Protein AF-A0A3B0RAH2-F1 (afdb_monomer)

Organism: NCBI:txid652676

Structure (mmCIF, N/CA/C/O backbone):
data_AF-A0A3B0RAH2-F1
#
_entry.id   AF-A0A3B0RAH2-F1
#
loop_
_atom_site.group_PDB
_atom_site.id
_atom_site.type_symbol
_atom_site.label_atom_id
_atom_site.label_alt_id
_atom_site.label_comp_id
_atom_site.label_asym_id
_atom_site.label_entity_id
_atom_site.label_seq_id
_atom_site.pdbx_PDB_ins_code
_atom_site.Cartn_x
_atom_site.Cartn_y
_atom_site.Cartn_z
_atom_site.occupancy
_atom_site.B_iso_or_equiv
_atom_site.auth_seq_id
_atom_site.auth_comp_id
_atom_site.auth_asym_id
_atom_site.auth_atom_id
_atom_site.pdbx_PDB_model_num
ATOM 1 N N . MET A 1 1 ? -44.305 19.235 18.908 1.00 44.16 1 MET A N 1
ATOM 2 C CA . MET A 1 1 ? -44.005 18.315 17.787 1.00 44.16 1 MET A CA 1
ATOM 3 C C . MET A 1 1 ? -42.728 18.785 17.097 1.00 44.16 1 MET A C 1
ATOM 5 O O . MET A 1 1 ? -42.760 19.827 16.461 1.00 44.16 1 MET A O 1
ATOM 9 N N . ARG A 1 2 ? -41.596 18.090 17.274 1.00 39.59 2 ARG A N 1
ATOM 10 C CA . ARG A 1 2 ? -40.348 18.333 16.522 1.00 39.59 2 ARG A CA 1
ATOM 11 C C . ARG A 1 2 ? -40.246 17.253 15.442 1.00 39.59 2 ARG A C 1
ATOM 13 O O . ARG A 1 2 ? -40.385 16.080 15.777 1.00 39.59 2 ARG A O 1
ATOM 20 N N . ARG A 1 3 ? -40.082 17.639 14.171 1.00 44.16 3 ARG A N 1
ATOM 21 C CA . ARG A 1 3 ? -39.850 16.689 13.071 1.00 44.16 3 ARG A CA 1
ATOM 22 C C . ARG A 1 3 ? -38.440 16.116 13.192 1.00 44.16 3 ARG A C 1
ATOM 24 O O . ARG A 1 3 ? -37.497 16.856 13.462 1.00 44.16 3 ARG A O 1
ATOM 31 N N . ALA A 1 4 ? -38.360 14.798 13.041 1.00 50.28 4 ALA A N 1
ATOM 32 C CA . ALA A 1 4 ? -37.131 14.027 12.993 1.00 50.28 4 ALA A CA 1
ATOM 33 C C . ALA A 1 4 ? -36.263 14.478 11.812 1.00 50.28 4 ALA A C 1
ATOM 35 O O . ALA A 1 4 ? -36.787 14.858 10.765 1.00 50.28 4 ALA A O 1
ATOM 36 N N . GLY A 1 5 ? -34.952 14.482 12.051 1.00 47.41 5 GLY A N 1
ATOM 37 C CA . GLY A 1 5 ? -33.935 14.994 11.148 1.00 47.41 5 GLY A CA 1
ATOM 38 C C . GLY A 1 5 ? -33.864 14.237 9.830 1.00 47.41 5 GLY A C 1
ATOM 39 O O . GLY A 1 5 ? -34.026 13.019 9.775 1.00 47.41 5 GLY A O 1
ATOM 40 N N . ASP A 1 6 ? -33.593 15.012 8.791 1.00 49.03 6 ASP A N 1
ATOM 41 C CA . ASP A 1 6 ? -33.174 14.549 7.482 1.00 49.03 6 ASP A CA 1
ATOM 42 C C . ASP A 1 6 ? -31.774 13.938 7.640 1.00 49.03 6 ASP A C 1
ATOM 44 O O . ASP A 1 6 ? -30.773 14.645 7.787 1.00 49.03 6 ASP A O 1
ATOM 48 N N . ALA A 1 7 ? -31.712 12.611 7.756 1.00 57.28 7 ALA A N 1
ATOM 49 C CA . ALA A 1 7 ? -30.454 11.889 7.695 1.00 57.28 7 ALA A CA 1
ATOM 50 C C . ALA A 1 7 ? -29.986 11.969 6.241 1.00 57.28 7 ALA A C 1
ATOM 52 O O . ALA A 1 7 ? -30.477 11.229 5.390 1.00 57.28 7 ALA A O 1
ATOM 53 N N . GLY A 1 8 ? -29.091 12.925 5.972 1.00 47.59 8 GLY A N 1
ATOM 54 C CA . GLY A 1 8 ? -28.485 13.133 4.664 1.00 47.59 8 GLY A CA 1
ATOM 55 C C . GLY A 1 8 ? -28.070 11.797 4.061 1.00 47.59 8 GLY A C 1
ATOM 56 O O . GLY A 1 8 ? -27.363 11.009 4.690 1.00 47.59 8 GLY A O 1
ATOM 57 N N . THR A 1 9 ? -28.578 11.528 2.860 1.00 49.91 9 THR A N 1
ATOM 58 C CA . THR A 1 9 ? -28.175 10.360 2.078 1.00 49.91 9 THR A CA 1
ATOM 59 C C . THR A 1 9 ? -26.655 10.427 1.924 1.00 49.91 9 THR A C 1
ATOM 61 O O . THR A 1 9 ? -26.164 11.483 1.520 1.00 49.91 9 THR A O 1
ATOM 64 N N . PRO A 1 10 ? -25.893 9.381 2.293 1.00 49.38 10 PRO A N 1
ATOM 65 C CA . PRO A 1 10 ? -24.452 9.401 2.096 1.00 49.38 10 PRO A CA 1
ATOM 66 C C . PRO A 1 10 ? -24.169 9.617 0.610 1.00 49.38 10 PRO A C 1
ATOM 68 O O . PRO A 1 10 ? -24.844 9.020 -0.234 1.00 49.38 10 PRO A O 1
ATOM 71 N N . ASP A 1 11 ? -23.204 10.487 0.306 1.00 42.16 11 ASP A N 1
ATOM 72 C CA . ASP A 1 11 ? -22.779 10.720 -1.069 1.00 42.16 11 ASP A CA 1
ATOM 73 C C . ASP A 1 11 ? -22.500 9.372 -1.749 1.00 42.16 11 ASP A C 1
ATOM 75 O O . ASP A 1 11 ? -21.881 8.488 -1.136 1.00 42.16 11 ASP A O 1
ATOM 79 N N . PRO A 1 12 ? -22.968 9.171 -2.994 1.00 49.25 12 PRO A N 1
ATOM 80 C CA . PRO A 1 12 ? -22.617 7.974 -3.732 1.00 49.25 12 PRO A CA 1
ATOM 81 C C . PRO A 1 12 ? -21.087 7.885 -3.798 1.00 49.25 12 PRO A C 1
ATOM 83 O O . PRO A 1 12 ? -20.430 8.912 -4.000 1.00 49.25 12 PRO A O 1
ATOM 86 N N . PRO A 1 13 ? -20.500 6.686 -3.622 1.00 57.22 13 PRO A N 1
ATOM 87 C CA . PRO A 1 13 ? -19.059 6.532 -3.739 1.00 57.22 13 PRO A CA 1
ATOM 88 C C . PRO A 1 13 ? -18.618 7.107 -5.085 1.00 57.22 13 PRO A C 1
ATOM 90 O O . PRO A 1 13 ? -19.301 6.910 -6.097 1.00 57.22 13 PRO A O 1
ATOM 93 N N . ALA A 1 14 ? -17.506 7.848 -5.082 1.00 59.03 14 ALA A N 1
ATOM 94 C CA . ALA A 1 14 ? -16.928 8.396 -6.300 1.00 59.03 14 ALA A CA 1
ATOM 95 C C . ALA A 1 14 ? -16.888 7.301 -7.378 1.00 59.03 14 ALA A C 1
ATOM 97 O O . ALA A 1 14 ? -16.576 6.146 -7.082 1.00 59.03 14 ALA A O 1
ATOM 98 N N . ALA A 1 15 ? -17.267 7.644 -8.611 1.00 63.66 15 ALA A N 1
ATOM 99 C CA . ALA A 1 15 ? -17.340 6.669 -9.692 1.00 63.66 15 ALA A CA 1
ATOM 100 C C . ALA A 1 15 ? -15.997 5.926 -9.812 1.00 63.66 15 ALA A C 1
ATOM 102 O O . ALA A 1 15 ? -14.962 6.557 -10.042 1.00 63.66 15 ALA A O 1
ATOM 103 N N . ARG A 1 16 ? -16.031 4.599 -9.615 1.00 70.62 16 ARG A N 1
ATOM 104 C CA . ARG A 1 16 ? -14.850 3.725 -9.662 1.00 70.62 16 ARG A CA 1
ATOM 105 C C . ARG A 1 16 ? -14.128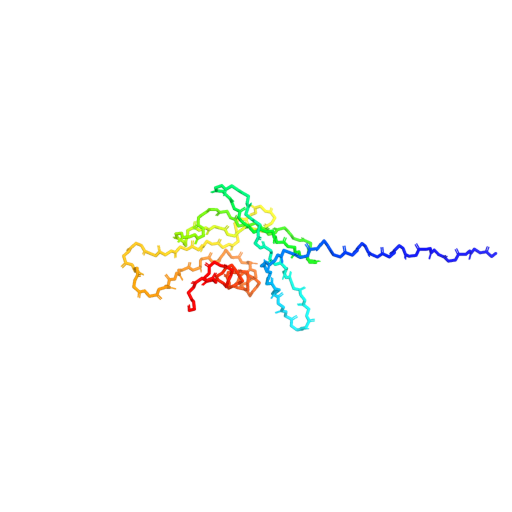 3.893 -10.997 1.00 70.62 16 ARG A C 1
ATOM 107 O O . ARG A 1 16 ? -14.764 4.067 -12.042 1.00 70.62 16 ARG A O 1
ATOM 114 N N . GLY A 1 17 ? -12.802 3.823 -10.964 1.00 66.44 17 GLY A N 1
ATOM 115 C CA . GLY A 1 17 ? -11.987 3.833 -12.172 1.00 66.44 17 GLY A CA 1
ATOM 116 C C . GLY A 1 17 ? -12.282 2.622 -13.073 1.00 66.44 17 GLY A C 1
ATOM 117 O O . GLY A 1 17 ? -12.808 1.609 -12.611 1.00 66.44 17 GLY A O 1
ATOM 118 N N . PRO A 1 18 ? -11.919 2.675 -14.368 1.00 72.75 18 PRO A N 1
ATOM 119 C CA . PRO A 1 18 ? -12.116 1.552 -15.293 1.00 72.75 18 PRO A CA 1
ATOM 120 C C . PRO A 1 18 ? -11.317 0.298 -14.897 1.00 72.75 18 PRO A C 1
ATOM 122 O O . PRO A 1 18 ? -11.646 -0.807 -15.324 1.00 72.75 18 PRO A O 1
ATOM 125 N N . LEU A 1 19 ? -10.267 0.467 -14.088 1.00 84.81 19 LEU A N 1
ATOM 126 C CA . LEU A 1 19 ? -9.479 -0.603 -13.493 1.00 84.81 19 LEU A CA 1
ATOM 127 C C . LEU A 1 19 ? -9.519 -0.428 -11.977 1.00 84.81 19 LEU A C 1
ATOM 129 O O . LEU A 1 19 ? -8.946 0.520 -11.442 1.00 84.81 19 LEU A O 1
ATOM 133 N N . HIS A 1 20 ? -10.233 -1.341 -11.327 1.00 91.25 20 HIS A N 1
ATOM 134 C CA . HIS A 1 20 ? -10.560 -1.278 -9.912 1.00 91.25 20 HIS A CA 1
ATOM 135 C C . HIS A 1 20 ? -10.420 -2.659 -9.264 1.00 91.25 20 HIS A C 1
ATOM 137 O O . HIS A 1 20 ? -10.782 -3.673 -9.872 1.00 91.25 20 HIS A O 1
ATOM 143 N N . VAL A 1 21 ? -9.922 -2.694 -8.030 1.00 94.75 21 VAL A N 1
ATOM 144 C CA . VAL A 1 21 ? -9.875 -3.889 -7.180 1.00 94.75 21 VAL A CA 1
ATOM 145 C C . VAL A 1 21 ? -10.339 -3.524 -5.773 1.00 94.75 21 VAL A C 1
ATOM 147 O O . VAL A 1 21 ? -9.799 -2.604 -5.165 1.00 94.75 21 VAL A O 1
ATOM 150 N N . ASP A 1 22 ? -11.295 -4.286 -5.244 1.00 96.56 22 ASP A N 1
ATOM 151 C CA . ASP A 1 22 ? -11.686 -4.239 -3.835 1.00 96.56 22 ASP A CA 1
ATOM 152 C C . ASP A 1 22 ? -10.884 -5.285 -3.038 1.00 96.56 22 ASP A C 1
ATOM 154 O O . ASP A 1 22 ? -10.759 -6.443 -3.446 1.00 96.56 22 ASP A O 1
ATOM 158 N N . VAL A 1 23 ? -10.360 -4.891 -1.877 1.00 96.69 23 VAL A N 1
ATOM 159 C CA . VAL A 1 23 ? -9.796 -5.800 -0.869 1.00 96.69 23 VAL A CA 1
ATOM 160 C C . VAL A 1 23 ? -10.840 -5.994 0.215 1.00 96.69 23 VAL A C 1
ATOM 162 O O . VAL A 1 23 ? -11.162 -5.062 0.953 1.00 96.69 23 VAL A O 1
ATOM 165 N N . GLU A 1 24 ? -11.341 -7.217 0.345 1.00 96.12 24 GLU A N 1
ATOM 166 C CA . GLU A 1 24 ? -12.414 -7.549 1.278 1.00 96.12 24 GLU A CA 1
ATOM 167 C C . GLU A 1 24 ? -11.952 -8.496 2.387 1.00 96.12 24 GLU A C 1
ATOM 169 O O . GLU A 1 24 ? -11.064 -9.332 2.214 1.00 96.12 24 GLU A O 1
ATOM 174 N N . SER A 1 25 ? -12.593 -8.389 3.548 1.00 92.06 25 SER A N 1
ATOM 175 C CA . SER A 1 25 ? -12.453 -9.340 4.646 1.00 92.06 25 SER A CA 1
ATOM 176 C C . SER A 1 25 ? -13.793 -9.509 5.344 1.00 92.06 25 SER A C 1
ATOM 178 O O . SER A 1 25 ? -14.441 -8.525 5.702 1.00 92.06 25 SER A O 1
ATOM 180 N N . ASN A 1 26 ? -14.218 -10.759 5.543 1.00 92.62 26 ASN A N 1
ATOM 181 C CA . ASN A 1 26 ? -15.499 -11.098 6.174 1.00 92.62 26 ASN A CA 1
ATOM 182 C C . ASN A 1 26 ? -16.701 -10.364 5.540 1.00 92.62 26 ASN A C 1
ATOM 184 O O . ASN A 1 26 ? -17.572 -9.862 6.251 1.00 92.62 26 ASN A O 1
ATOM 188 N N . GLY A 1 27 ? -16.718 -10.257 4.206 1.00 92.06 27 GLY A N 1
ATOM 189 C CA . GLY A 1 27 ? -17.790 -9.594 3.454 1.00 92.06 27 GLY A CA 1
ATOM 190 C C . GLY A 1 27 ? -17.826 -8.068 3.587 1.00 92.06 27 GLY A C 1
ATOM 191 O O . GLY A 1 27 ? -18.840 -7.457 3.264 1.00 92.06 27 GLY A O 1
ATOM 192 N N . LYS A 1 28 ? -16.755 -7.443 4.095 1.00 94.00 28 LYS A N 1
ATOM 193 C CA . LYS A 1 28 ? -16.605 -5.985 4.154 1.00 94.00 28 LYS A CA 1
ATOM 194 C C . LYS A 1 28 ? -15.406 -5.543 3.330 1.00 94.00 28 LYS A C 1
ATOM 196 O O . LYS A 1 28 ? -14.306 -6.062 3.525 1.00 94.00 28 LYS A O 1
ATOM 201 N N . THR A 1 29 ? -15.600 -4.539 2.485 1.00 96.12 29 THR A N 1
ATOM 202 C CA . THR A 1 29 ? -14.510 -3.850 1.792 1.00 96.12 29 THR A CA 1
ATOM 203 C C . THR A 1 29 ? -13.659 -3.086 2.801 1.00 96.12 29 THR A C 1
ATOM 205 O O . THR A 1 29 ? -14.165 -2.289 3.590 1.00 96.12 29 THR A O 1
ATOM 208 N N . LEU A 1 30 ? -12.358 -3.356 2.790 1.00 96.44 30 LEU A N 1
ATOM 209 C CA . LEU A 1 30 ? -11.359 -2.667 3.601 1.00 96.44 30 LEU A CA 1
ATOM 210 C C . LEU A 1 30 ? -10.609 -1.612 2.791 1.00 96.44 30 LEU A C 1
ATOM 212 O O . LEU A 1 30 ? -10.254 -0.577 3.348 1.00 96.44 30 LEU A O 1
ATOM 216 N N . LEU A 1 31 ? -10.370 -1.874 1.505 1.00 97.31 31 LEU A N 1
ATOM 217 C CA . LEU A 1 31 ? -9.720 -0.957 0.571 1.00 97.31 31 LEU A CA 1
ATOM 218 C C . LEU A 1 31 ? -10.405 -1.064 -0.794 1.00 97.31 31 LEU A C 1
ATOM 220 O O . LEU A 1 31 ? -10.684 -2.176 -1.235 1.00 97.31 31 LEU A O 1
ATOM 224 N N . GLY A 1 32 ? -10.612 0.063 -1.465 1.00 96.38 32 GLY A N 1
ATOM 225 C CA . GLY A 1 32 ? -10.883 0.133 -2.898 1.00 96.38 32 GLY A CA 1
ATOM 226 C C . GLY A 1 32 ? -9.679 0.762 -3.589 1.00 96.38 32 GLY A C 1
ATOM 227 O O . GLY A 1 32 ? -9.220 1.820 -3.165 1.00 96.38 32 GLY A O 1
ATOM 228 N N . ILE A 1 33 ? -9.131 0.104 -4.609 1.00 94.81 33 ILE A N 1
ATOM 229 C CA . ILE A 1 33 ? -7.937 0.564 -5.319 1.00 94.81 33 ILE A CA 1
ATOM 230 C C . ILE A 1 33 ? -8.303 0.820 -6.775 1.00 94.81 33 ILE A C 1
ATOM 232 O O . ILE A 1 33 ? -8.612 -0.115 -7.513 1.00 94.81 33 ILE A O 1
ATOM 236 N N . ASP A 1 34 ? -8.222 2.079 -7.190 1.00 90.56 34 ASP A N 1
ATOM 237 C CA . ASP A 1 34 ? -8.381 2.500 -8.578 1.00 90.56 34 ASP A CA 1
ATOM 238 C C . ASP A 1 34 ? -7.026 2.765 -9.228 1.00 90.56 34 ASP A C 1
ATOM 240 O O . ASP A 1 34 ? -6.191 3.493 -8.685 1.00 90.56 34 ASP A O 1
ATOM 244 N N . GLU A 1 35 ? -6.840 2.278 -10.453 1.00 85.31 35 GLU A N 1
ATOM 245 C CA . GLU A 1 35 ? -5.747 2.726 -11.310 1.00 85.31 35 GLU A CA 1
ATOM 246 C C . GLU A 1 35 ? -6.120 4.051 -12.000 1.00 85.31 35 GLU A C 1
ATOM 248 O O . GLU A 1 35 ? -6.984 4.106 -12.879 1.00 85.31 35 GLU A O 1
ATOM 253 N N . ARG A 1 36 ? -5.433 5.139 -11.647 1.00 79.12 36 ARG A N 1
ATOM 254 C CA . ARG A 1 36 ? -5.496 6.438 -12.324 1.00 79.12 36 ARG A CA 1
ATOM 255 C C . ARG A 1 36 ? -4.151 6.757 -12.966 1.00 79.12 36 ARG A C 1
ATOM 257 O O . ARG A 1 36 ? -3.128 6.908 -12.306 1.00 79.12 36 ARG A O 1
ATOM 264 N N . ARG A 1 37 ? -4.136 6.901 -14.291 1.00 64.06 37 ARG A N 1
ATOM 265 C CA . ARG A 1 37 ? -2.938 7.335 -15.022 1.00 64.06 37 ARG A CA 1
ATOM 266 C C . ARG A 1 37 ? -2.749 8.844 -14.856 1.00 64.06 37 ARG A C 1
ATOM 268 O O . ARG A 1 37 ? -3.338 9.613 -15.609 1.00 64.06 37 ARG A O 1
ATOM 275 N N . VAL A 1 38 ? -1.918 9.267 -13.903 1.00 56.00 38 VAL A N 1
ATOM 276 C CA . VAL A 1 38 ? -1.532 10.679 -13.730 1.00 56.00 38 VAL A CA 1
ATOM 277 C C . VAL A 1 38 ? -0.024 10.842 -13.968 1.00 56.00 38 VAL A C 1
ATOM 279 O O . VAL A 1 38 ? 0.786 10.830 -13.050 1.00 56.00 38 VAL A O 1
ATOM 282 N N . GLY A 1 39 ? 0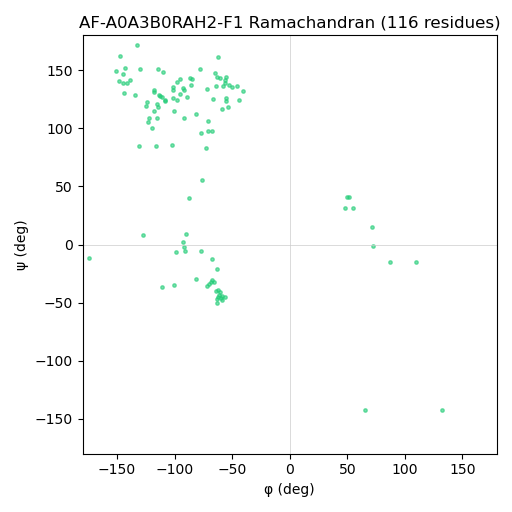.377 11.000 -15.233 1.00 57.09 39 GLY A N 1
ATOM 283 C CA . GLY A 1 39 ? 1.772 11.284 -15.601 1.00 57.09 39 GLY A CA 1
ATOM 284 C C . GLY A 1 39 ? 2.770 10.154 -15.286 1.00 57.09 39 GLY A C 1
ATOM 285 O O . GLY A 1 39 ? 2.472 8.979 -15.486 1.00 57.09 39 GLY A O 1
ATOM 286 N N . LEU A 1 40 ? 3.985 10.525 -14.850 1.00 47.75 40 LEU A N 1
ATOM 287 C CA . LEU A 1 40 ? 5.124 9.619 -14.595 1.00 47.75 40 LEU A CA 1
ATOM 288 C C . LEU A 1 40 ? 5.229 9.110 -13.134 1.00 47.75 40 LEU A C 1
ATOM 290 O O . LEU A 1 40 ? 6.194 8.417 -12.815 1.00 47.75 40 LEU A O 1
ATOM 294 N N . LYS A 1 41 ? 4.297 9.477 -12.239 1.00 52.59 41 LYS A N 1
ATOM 295 C CA . LYS A 1 41 ? 4.307 9.150 -10.795 1.00 52.59 41 LYS A CA 1
ATOM 296 C C . LYS A 1 41 ? 2.946 8.617 -10.316 1.00 52.59 41 LYS A C 1
ATOM 298 O O . LYS A 1 41 ? 2.003 8.577 -11.097 1.00 52.59 41 LYS A O 1
ATOM 303 N N . ASP A 1 42 ? 2.923 8.137 -9.072 1.00 60.41 42 ASP A N 1
ATOM 304 C CA . ASP A 1 42 ? 2.053 7.090 -8.521 1.00 60.41 42 ASP A CA 1
ATOM 305 C C . ASP A 1 42 ? 0.576 7.081 -8.952 1.00 60.41 42 ASP A C 1
ATOM 307 O O . ASP A 1 42 ? -0.143 8.077 -8.972 1.00 60.41 42 ASP A O 1
ATOM 311 N N . ARG A 1 43 ? 0.171 5.864 -9.316 1.00 75.25 43 ARG A N 1
ATOM 312 C CA . ARG A 1 43 ? -0.935 5.498 -10.203 1.00 75.25 43 ARG A CA 1
ATOM 313 C C . ARG A 1 43 ? -2.212 5.097 -9.462 1.00 75.25 43 ARG A C 1
ATOM 315 O O . ARG A 1 43 ? -3.226 4.856 -10.102 1.00 75.25 43 ARG A O 1
ATOM 322 N N . PHE A 1 44 ? -2.177 4.981 -8.141 1.00 88.00 44 PHE A N 1
ATOM 323 C CA . PHE A 1 44 ? -3.259 4.350 -7.390 1.00 88.00 44 PHE A CA 1
ATOM 324 C C . PHE A 1 44 ? -3.983 5.354 -6.506 1.00 88.00 44 PHE A C 1
ATOM 326 O O . PHE A 1 44 ? -3.356 6.069 -5.728 1.00 88.00 44 PHE A O 1
ATOM 333 N N . VAL A 1 45 ? -5.309 5.385 -6.617 1.00 90.62 45 VAL A N 1
ATOM 334 C CA . VAL A 1 45 ? -6.175 6.011 -5.615 1.00 90.62 45 VAL A CA 1
ATOM 335 C C . VAL A 1 45 ? -6.685 4.900 -4.716 1.00 90.62 45 VAL A C 1
ATOM 337 O O . VAL A 1 45 ? -7.221 3.912 -5.212 1.00 90.62 45 VAL A O 1
ATOM 340 N N . ILE A 1 46 ? -6.454 5.046 -3.412 1.00 93.38 46 ILE A N 1
ATOM 341 C CA . ILE A 1 46 ? -6.827 4.052 -2.408 1.00 93.38 46 ILE A CA 1
ATOM 342 C C . ILE A 1 46 ? -7.875 4.676 -1.495 1.00 93.38 46 ILE A C 1
ATOM 344 O O . ILE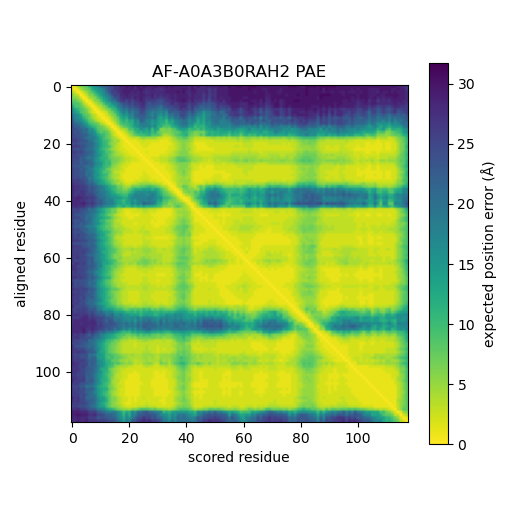 A 1 46 ? -7.560 5.542 -0.678 1.00 93.38 46 ILE A O 1
ATOM 348 N N . ASP A 1 47 ? -9.108 4.207 -1.627 1.00 94.25 47 ASP A N 1
ATOM 349 C CA . ASP A 1 47 ? -10.220 4.573 -0.763 1.00 94.25 47 ASP A CA 1
ATOM 350 C C . ASP A 1 47 ? -10.369 3.534 0.350 1.00 94.25 47 ASP A C 1
ATOM 352 O O . ASP A 1 47 ? -10.188 2.333 0.143 1.00 94.25 47 ASP A O 1
ATOM 356 N N . THR A 1 48 ? -10.706 3.974 1.560 1.00 95.44 48 THR A N 1
ATOM 357 C CA . THR A 1 48 ? -10.915 3.067 2.691 1.00 95.44 48 THR A CA 1
ATOM 358 C C . THR A 1 48 ? -11.975 3.612 3.647 1.00 95.44 48 THR A C 1
ATOM 360 O O . THR A 1 48 ? -12.003 4.815 3.904 1.00 95.44 48 THR A O 1
ATOM 363 N N . PRO A 1 49 ? -12.850 2.755 4.206 1.00 93.94 49 PRO A N 1
ATOM 364 C CA . PRO A 1 49 ? -13.755 3.146 5.285 1.00 93.94 49 PRO A CA 1
ATOM 365 C C . PRO A 1 49 ? -13.053 3.230 6.652 1.00 93.94 49 PRO A C 1
ATOM 367 O O . PRO A 1 49 ? -13.681 3.583 7.649 1.00 93.94 49 PRO A O 1
ATOM 370 N N . LEU A 1 50 ? -11.776 2.848 6.736 1.00 92.56 50 LEU A N 1
ATOM 371 C CA . LEU A 1 50 ? -10.991 2.921 7.964 1.00 92.56 50 LEU A CA 1
ATOM 372 C C . LEU A 1 50 ? -1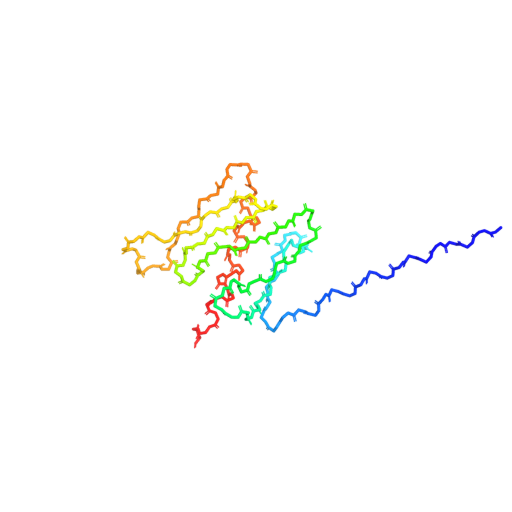0.534 4.369 8.214 1.00 92.56 50 LEU A C 1
ATOM 374 O O . LEU A 1 50 ? -10.294 5.102 7.257 1.00 92.56 50 LEU A O 1
ATOM 378 N N . PRO A 1 51 ? -10.334 4.792 9.477 1.00 94.56 51 PRO A N 1
ATOM 379 C CA . PRO A 1 51 ? -9.767 6.103 9.806 1.00 94.56 51 PRO A CA 1
ATOM 380 C C . PRO A 1 51 ? -8.245 6.116 9.568 1.00 94.56 51 PRO A C 1
ATOM 382 O O . PRO A 1 51 ? -7.449 6.363 10.475 1.00 94.56 51 PRO A O 1
ATOM 385 N N . ALA A 1 52 ? -7.830 5.768 8.353 1.00 93.88 52 ALA A N 1
ATOM 386 C CA . ALA A 1 52 ? -6.447 5.650 7.935 1.00 93.88 52 ALA A CA 1
ATOM 387 C C . ALA A 1 52 ? -6.308 6.095 6.478 1.00 93.88 52 ALA A C 1
ATOM 389 O O . ALA A 1 52 ? -7.196 5.866 5.664 1.00 93.88 52 ALA A O 1
ATOM 390 N N . LYS A 1 53 ? -5.172 6.695 6.138 1.00 94.62 53 LYS A N 1
ATOM 391 C CA . LYS A 1 53 ? -4.816 7.036 4.764 1.00 94.62 53 LYS A CA 1
ATOM 392 C C . LYS A 1 53 ? -3.710 6.113 4.286 1.00 94.62 53 LYS A C 1
ATOM 394 O O . LYS A 1 53 ? -2.664 6.052 4.925 1.00 94.62 53 LYS A O 1
ATOM 399 N N . PHE A 1 54 ? -3.936 5.428 3.175 1.00 95.38 54 PHE A N 1
ATOM 400 C CA . PHE A 1 54 ? -2.928 4.592 2.535 1.00 95.38 54 PHE A CA 1
ATOM 401 C C . PHE A 1 54 ? -2.340 5.338 1.345 1.00 95.38 54 PHE A C 1
ATOM 403 O O . PHE A 1 54 ? -3.086 5.873 0.529 1.00 95.38 54 PHE A O 1
ATOM 410 N N . ASP A 1 55 ? -1.017 5.337 1.230 1.00 93.69 55 ASP A N 1
ATOM 411 C CA . ASP A 1 55 ? -0.329 5.811 0.034 1.00 93.69 55 ASP A CA 1
ATOM 412 C C . ASP A 1 55 ? 0.703 4.766 -0.416 1.00 93.69 55 ASP A C 1
ATOM 414 O O . ASP A 1 55 ? 1.255 4.003 0.383 1.00 93.69 55 ASP A O 1
ATOM 418 N N . VAL A 1 56 ? 0.965 4.738 -1.721 1.00 93.38 56 VAL A N 1
ATOM 419 C CA . VAL A 1 56 ? 2.014 3.926 -2.345 1.00 93.38 56 VAL A CA 1
ATOM 420 C C . VAL A 1 56 ? 3.019 4.891 -2.938 1.00 93.38 56 VAL A C 1
ATOM 422 O O . VAL A 1 56 ? 2.656 5.718 -3.767 1.00 93.38 56 VAL A O 1
ATOM 425 N N . VAL A 1 57 ? 4.267 4.796 -2.491 1.00 91.25 57 VAL A N 1
ATOM 426 C CA . VAL A 1 57 ? 5.330 5.728 -2.861 1.00 91.25 57 VAL A CA 1
ATOM 427 C C . VAL A 1 57 ? 6.490 4.953 -3.465 1.00 91.25 57 VAL A C 1
ATOM 429 O O . VAL A 1 57 ? 7.076 4.094 -2.805 1.00 91.25 57 VAL A O 1
ATOM 432 N N . GLY A 1 58 ? 6.873 5.281 -4.696 1.00 89.06 58 GLY A N 1
ATOM 433 C CA . GLY A 1 58 ? 8.081 4.740 -5.320 1.00 89.06 58 GLY A CA 1
ATOM 434 C C . GLY A 1 58 ? 7.839 4.238 -6.734 1.00 89.06 58 GLY A C 1
ATOM 435 O O . GLY A 1 58 ? 7.129 4.860 -7.513 1.00 89.06 58 GLY A O 1
ATOM 436 N N . ASN A 1 59 ? 8.492 3.137 -7.102 1.00 86.56 59 ASN A N 1
ATOM 437 C CA . ASN A 1 59 ? 8.361 2.547 -8.426 1.00 86.56 59 ASN A CA 1
ATOM 438 C C . ASN A 1 59 ? 7.823 1.118 -8.324 1.00 86.56 59 ASN A C 1
ATOM 440 O O . ASN A 1 59 ? 8.557 0.160 -8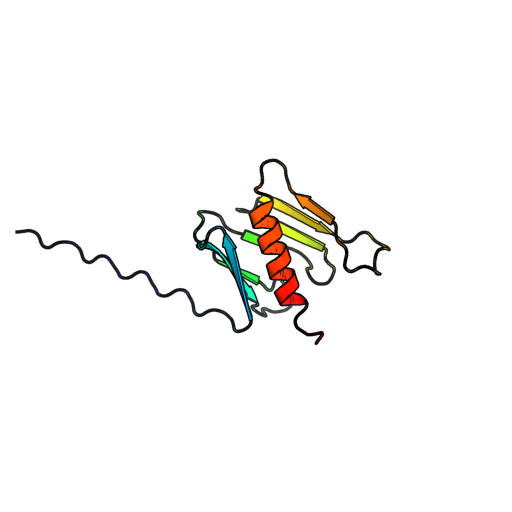.069 1.00 86.56 59 ASN A O 1
ATOM 444 N N . VAL A 1 60 ? 6.522 0.988 -8.574 1.00 86.88 60 VAL A N 1
ATOM 445 C CA . VAL A 1 60 ? 5.819 -0.298 -8.582 1.00 86.88 60 VAL A CA 1
ATOM 446 C C . VAL A 1 60 ? 6.292 -1.210 -9.723 1.00 86.88 60 VAL A C 1
ATOM 448 O O . VAL A 1 60 ? 6.376 -2.415 -9.526 1.00 86.88 60 VAL A O 1
ATOM 451 N N . TRP A 1 61 ? 6.694 -0.666 -10.878 1.00 81.56 61 TRP A N 1
ATOM 452 C CA . TRP A 1 61 ? 7.176 -1.463 -12.018 1.00 81.56 61 TRP A CA 1
ATOM 453 C C . TRP A 1 61 ? 8.517 -2.142 -11.770 1.00 81.56 61 TRP A C 1
ATOM 455 O O . TRP A 1 61 ? 8.771 -3.218 -12.300 1.00 81.56 61 TRP A O 1
ATOM 465 N N . SER A 1 62 ? 9.385 -1.508 -10.981 1.00 79.19 62 SER A N 1
ATOM 466 C CA . SER A 1 62 ? 10.638 -2.119 -10.529 1.00 79.19 62 SER A CA 1
ATOM 467 C C . SER A 1 62 ? 10.477 -2.878 -9.212 1.00 79.19 62 SER A C 1
ATOM 469 O O . SER A 1 62 ? 11.486 -3.190 -8.581 1.00 79.19 62 SER A O 1
ATOM 471 N N . THR A 1 63 ? 9.238 -3.064 -8.745 1.00 87.06 63 THR A N 1
ATOM 472 C CA . THR A 1 63 ? 8.917 -3.690 -7.458 1.00 87.06 63 THR A CA 1
ATOM 473 C C . THR A 1 63 ? 9.722 -3.066 -6.319 1.00 87.06 63 THR A C 1
ATOM 475 O O . THR A 1 63 ? 10.270 -3.764 -5.481 1.00 87.06 63 THR A O 1
ATOM 478 N N . ARG A 1 64 ? 9.874 -1.735 -6.335 1.00 89.25 64 ARG A N 1
ATOM 479 C CA . ARG A 1 64 ? 10.632 -0.959 -5.346 1.00 89.25 64 ARG A CA 1
ATOM 480 C C . ARG A 1 64 ? 9.775 0.204 -4.883 1.00 89.25 64 ARG A C 1
ATOM 482 O O . ARG A 1 64 ? 9.866 1.311 -5.417 1.00 89.25 64 ARG A O 1
ATOM 489 N N . TYR A 1 65 ? 8.924 -0.060 -3.909 1.00 92.38 65 TYR A N 1
ATOM 490 C CA . TYR A 1 65 ? 7.990 0.926 -3.389 1.00 92.38 65 TYR A CA 1
ATOM 491 C C . TYR A 1 65 ? 7.726 0.708 -1.904 1.00 92.38 65 TYR A C 1
ATOM 493 O O . TYR A 1 65 ? 7.986 -0.355 -1.342 1.00 92.38 65 TYR A O 1
ATOM 501 N N . THR A 1 66 ? 7.207 1.748 -1.273 1.00 95.81 66 THR A N 1
ATOM 502 C CA . THR A 1 66 ? 6.837 1.768 0.134 1.00 95.81 66 THR A CA 1
ATOM 503 C C . THR A 1 66 ? 5.342 2.010 0.232 1.00 95.81 66 THR A C 1
ATOM 505 O O . THR A 1 66 ? 4.811 2.915 -0.410 1.00 95.81 66 THR A O 1
ATOM 508 N N . ILE A 1 67 ? 4.668 1.216 1.055 1.00 96.56 67 ILE A N 1
ATOM 509 C CA . ILE A 1 67 ? 3.308 1.499 1.505 1.00 96.56 67 ILE A CA 1
ATOM 510 C C . ILE A 1 67 ? 3.423 2.325 2.777 1.00 96.56 67 ILE A C 1
ATOM 512 O O . ILE A 1 67 ? 4.098 1.911 3.726 1.00 96.56 67 ILE A O 1
ATOM 516 N N . THR A 1 68 ? 2.749 3.469 2.814 1.00 96.56 68 THR A N 1
ATOM 517 C CA . THR A 1 68 ? 2.609 4.270 4.029 1.00 96.56 68 THR A CA 1
ATOM 518 C C . THR A 1 68 ? 1.172 4.227 4.538 1.00 96.56 68 THR A C 1
ATOM 520 O O . THR A 1 68 ? 0.221 4.080 3.770 1.00 96.56 68 THR A O 1
ATOM 523 N N . ILE A 1 69 ? 1.020 4.322 5.858 1.00 96.38 69 ILE A N 1
ATOM 524 C CA . ILE A 1 69 ? -0.268 4.454 6.538 1.00 96.38 69 ILE A CA 1
ATOM 525 C C . ILE A 1 69 ? -0.194 5.709 7.396 1.00 96.38 69 ILE A C 1
ATOM 527 O O . ILE A 1 69 ? 0.644 5.793 8.290 1.00 96.38 69 ILE A O 1
ATOM 531 N N . ASN A 1 70 ? -1.070 6.676 7.129 1.00 95.12 70 ASN A N 1
ATOM 532 C CA . ASN A 1 70 ? -1.066 8.002 7.753 1.00 95.12 70 ASN A CA 1
ATOM 533 C C . ASN A 1 70 ? 0.279 8.737 7.597 1.00 95.12 70 ASN A C 1
ATOM 535 O O . ASN A 1 70 ? 0.667 9.510 8.464 1.00 95.12 70 ASN A O 1
ATOM 539 N N . GLY A 1 71 ? 0.989 8.491 6.491 1.00 94.25 71 GLY A N 1
ATOM 540 C CA . GLY A 1 71 ? 2.315 9.056 6.223 1.00 94.25 71 GLY A CA 1
ATOM 541 C C . GLY A 1 71 ? 3.487 8.244 6.786 1.00 94.25 71 GLY A C 1
ATOM 542 O O . GLY A 1 71 ? 4.607 8.416 6.310 1.00 94.25 71 GLY A O 1
ATOM 543 N N . ASP A 1 72 ? 3.244 7.304 7.704 1.00 95.88 72 ASP A N 1
ATOM 544 C CA . ASP A 1 72 ? 4.297 6.462 8.278 1.00 95.88 72 ASP A CA 1
ATOM 545 C C . ASP A 1 72 ? 4.573 5.229 7.409 1.00 95.88 72 ASP A C 1
ATOM 547 O O . ASP A 1 72 ? 3.619 4.564 6.987 1.00 95.88 72 ASP A O 1
ATOM 551 N N . PRO A 1 73 ? 5.842 4.839 7.185 1.00 96.62 73 PRO A N 1
ATOM 552 C CA . PRO A 1 73 ? 6.172 3.587 6.512 1.00 96.62 73 PRO A CA 1
ATOM 553 C C . PRO A 1 73 ? 5.529 2.386 7.214 1.00 96.62 73 PRO A C 1
ATOM 555 O O . PRO A 1 73 ? 5.728 2.154 8.408 1.00 96.62 73 PRO A O 1
ATOM 558 N N . ALA A 1 74 ? 4.744 1.616 6.465 1.00 97.50 74 ALA A N 1
ATOM 559 C CA . ALA A 1 74 ? 4.066 0.425 6.961 1.00 97.50 74 ALA A CA 1
ATOM 560 C C . ALA A 1 74 ? 4.636 -0.856 6.355 1.00 97.50 74 ALA A C 1
ATOM 562 O O . ALA A 1 74 ? 4.742 -1.865 7.052 1.00 97.50 74 ALA A O 1
ATOM 563 N N . ALA A 1 75 ? 5.026 -0.812 5.082 1.00 97.88 75 ALA A N 1
ATOM 564 C CA . ALA A 1 75 ? 5.762 -1.895 4.454 1.00 97.88 75 ALA A CA 1
ATOM 565 C C . ALA A 1 75 ? 6.670 -1.394 3.335 1.00 97.88 75 ALA A C 1
ATOM 567 O O . ALA A 1 75 ? 6.347 -0.424 2.648 1.00 97.88 75 ALA A O 1
ATOM 568 N N . GLN A 1 76 ? 7.779 -2.092 3.130 1.00 96.88 76 GLN A N 1
ATOM 569 C CA . GLN A 1 76 ? 8.666 -1.901 1.995 1.00 96.88 76 GLN A CA 1
ATOM 570 C C . GLN A 1 76 ? 8.619 -3.139 1.107 1.00 96.88 76 GLN A C 1
ATOM 572 O O . GLN A 1 76 ? 8.805 -4.256 1.587 1.00 96.88 76 GLN A O 1
ATOM 577 N N . VAL A 1 77 ? 8.375 -2.922 -0.182 1.00 94.00 77 VAL A N 1
ATOM 578 C CA . VAL A 1 77 ? 8.370 -3.963 -1.205 1.00 94.00 77 VAL A CA 1
ATOM 579 C C . VAL A 1 77 ? 9.611 -3.786 -2.065 1.00 94.00 77 VAL A C 1
ATOM 581 O O . VAL A 1 77 ? 9.849 -2.698 -2.601 1.00 94.00 77 VAL A O 1
ATOM 584 N N . MET A 1 78 ? 10.422 -4.837 -2.156 1.00 91.00 78 MET A N 1
ATOM 585 C CA . MET A 1 78 ? 11.662 -4.834 -2.927 1.00 91.00 78 MET A CA 1
ATOM 586 C C . MET A 1 78 ? 11.928 -6.194 -3.566 1.00 91.00 78 MET A C 1
ATOM 588 O O . MET A 1 78 ? 11.755 -7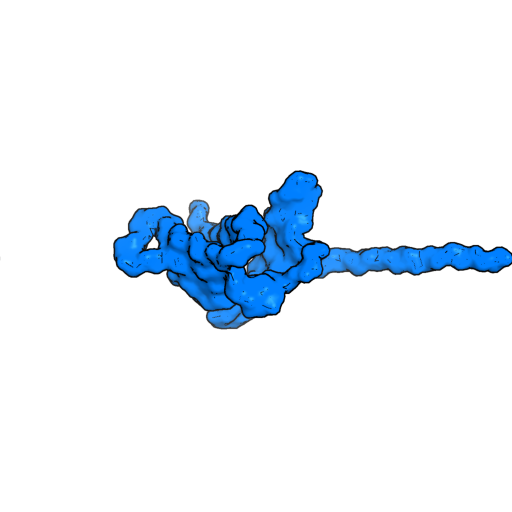.227 -2.936 1.00 91.00 78 MET A O 1
ATOM 592 N N . MET A 1 79 ? 12.395 -6.197 -4.809 1.00 84.38 79 MET A N 1
ATOM 593 C CA . MET A 1 79 ? 13.027 -7.374 -5.405 1.00 84.38 79 MET A CA 1
ATOM 594 C C . MET A 1 79 ? 14.539 -7.314 -5.160 1.00 84.38 79 MET A C 1
ATOM 596 O O . MET A 1 79 ? 15.163 -6.271 -5.403 1.00 84.38 79 MET A O 1
ATOM 600 N N . GLU A 1 80 ? 15.142 -8.420 -4.718 1.00 73.38 80 GLU A N 1
ATOM 601 C CA . GLU A 1 80 ? 16.599 -8.508 -4.610 1.00 73.38 80 GLU A CA 1
ATOM 602 C C . GLU A 1 80 ? 17.269 -8.393 -5.996 1.00 73.38 80 GLU A C 1
ATOM 604 O O . GLU A 1 80 ? 16.832 -9.023 -6.971 1.00 73.38 80 GLU A O 1
ATOM 609 N N . PRO A 1 81 ? 18.363 -7.620 -6.121 1.00 67.56 81 PRO A N 1
ATOM 610 C CA . PRO A 1 81 ? 19.130 -7.548 -7.359 1.00 67.56 81 PRO A CA 1
ATOM 611 C C . PRO A 1 81 ? 19.665 -8.930 -7.772 1.00 67.56 81 PRO A C 1
ATOM 613 O O . PRO A 1 81 ? 20.496 -9.511 -7.085 1.00 67.56 81 PRO A O 1
ATOM 616 N N . GLY A 1 82 ? 19.216 -9.445 -8.922 1.00 62.88 82 GLY A N 1
ATOM 617 C CA . GLY A 1 82 ? 19.663 -10.734 -9.475 1.00 62.88 82 GLY A CA 1
ATOM 618 C C . GLY A 1 82 ? 18.617 -11.854 -9.437 1.00 62.88 82 GLY A C 1
ATOM 619 O O . GLY A 1 82 ? 18.739 -12.807 -10.207 1.00 62.88 82 GLY A O 1
ATOM 620 N N . LEU A 1 83 ? 17.534 -11.704 -8.664 1.00 60.50 83 LEU A N 1
ATOM 621 C CA . LEU A 1 83 ? 16.396 -12.639 -8.619 1.00 60.50 83 LEU A CA 1
ATOM 622 C C . LEU A 1 83 ? 15.315 -12.324 -9.676 1.00 60.50 83 LEU A C 1
ATOM 624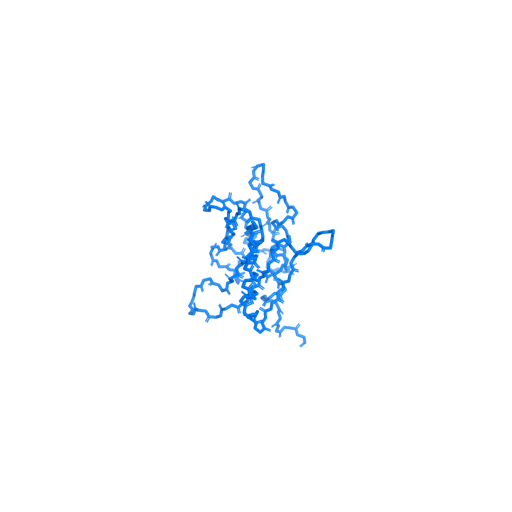 O O . LEU A 1 83 ? 14.119 -12.457 -9.446 1.00 60.50 83 LEU A O 1
ATOM 628 N N . VAL A 1 84 ? 15.738 -11.957 -10.889 1.00 58.25 84 VAL A N 1
ATOM 629 C CA . VAL A 1 84 ? 14.852 -11.507 -11.989 1.00 58.25 84 VAL A CA 1
ATOM 630 C C . VAL A 1 84 ? 13.943 -12.629 -12.534 1.00 58.25 84 VAL A C 1
ATOM 632 O O . VAL A 1 84 ? 13.017 -12.367 -13.292 1.00 58.25 84 VAL A O 1
ATOM 635 N N . LYS A 1 85 ? 14.197 -13.898 -12.188 1.00 55.62 85 LYS A N 1
ATOM 636 C CA . LYS A 1 85 ? 13.582 -15.061 -12.855 1.00 55.62 85 LYS A CA 1
ATOM 637 C C . LYS A 1 85 ? 12.273 -15.585 -12.250 1.00 55.62 85 LYS A C 1
ATOM 639 O O . LYS A 1 85 ? 11.712 -16.495 -12.852 1.00 55.62 85 LYS A O 1
ATOM 644 N N . ALA A 1 86 ? 11.796 -15.078 -11.111 1.00 58.56 86 ALA A N 1
ATOM 645 C CA . ALA A 1 86 ? 10.712 -15.747 -10.378 1.00 58.56 86 ALA A CA 1
ATOM 646 C C . ALA A 1 86 ? 9.491 -14.882 -10.014 1.00 58.56 86 ALA A C 1
ATOM 648 O O . ALA A 1 86 ? 8.645 -15.370 -9.273 1.00 58.56 86 ALA A O 1
ATOM 649 N N . ASP A 1 87 ? 9.371 -13.638 -10.502 1.00 68.12 87 ASP A N 1
ATOM 650 C CA . ASP A 1 87 ? 8.315 -12.697 -10.062 1.00 68.12 87 ASP A CA 1
ATOM 651 C C . ASP A 1 87 ? 8.201 -12.632 -8.516 1.00 68.12 87 ASP A C 1
ATOM 653 O O . ASP A 1 87 ? 7.135 -12.434 -7.939 1.00 68.12 87 ASP A O 1
ATOM 657 N N . THR A 1 88 ? 9.330 -12.835 -7.828 1.00 76.75 88 THR A N 1
ATOM 658 C CA . THR A 1 88 ? 9.436 -12.861 -6.368 1.00 76.75 88 THR A CA 1
ATOM 659 C C . THR A 1 88 ? 9.912 -11.523 -5.842 1.00 76.75 88 THR A C 1
ATOM 661 O O . THR A 1 88 ? 10.835 -10.918 -6.390 1.00 76.75 88 THR A O 1
ATOM 664 N N . TYR A 1 89 ? 9.326 -11.098 -4.731 1.00 85.19 89 TYR A N 1
ATOM 665 C CA . TYR A 1 89 ? 9.731 -9.907 -4.006 1.00 85.19 89 TYR A CA 1
ATOM 666 C C . TYR A 1 89 ? 9.601 -10.122 -2.505 1.00 85.19 89 TYR A C 1
ATOM 668 O O . TYR A 1 89 ? 8.746 -10.877 -2.037 1.00 85.19 89 TYR A O 1
ATOM 676 N N . ASP A 1 90 ? 10.432 -9.404 -1.765 1.00 91.06 90 ASP A N 1
ATOM 677 C CA . ASP A 1 90 ? 10.363 -9.330 -0.320 1.00 91.06 90 ASP A CA 1
ATOM 678 C C . ASP A 1 90 ? 9.396 -8.232 0.105 1.00 91.06 90 ASP A C 1
ATOM 680 O O . ASP A 1 90 ? 9.311 -7.158 -0.505 1.00 91.06 90 ASP A O 1
ATOM 684 N N . VAL A 1 91 ? 8.682 -8.506 1.194 1.00 94.38 91 VAL A N 1
ATOM 685 C CA . VAL A 1 91 ? 7.800 -7.548 1.858 1.00 94.38 91 VAL A CA 1
ATOM 686 C C . VAL A 1 91 ? 8.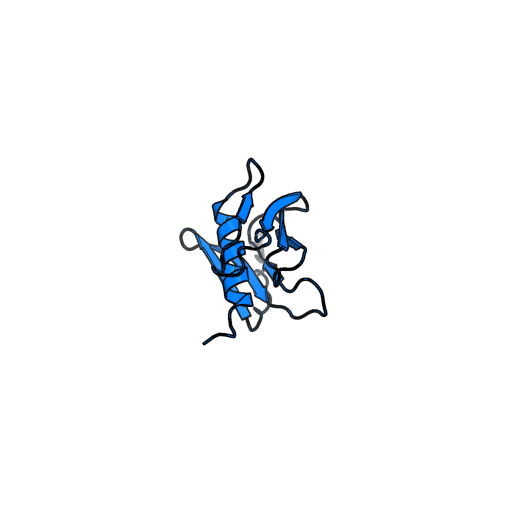244 -7.420 3.305 1.00 94.38 91 VAL A C 1
ATOM 688 O O . VAL A 1 91 ? 7.992 -8.297 4.132 1.00 94.38 91 VAL A O 1
ATOM 691 N N . LEU A 1 92 ? 8.893 -6.305 3.621 1.00 95.56 92 LEU A N 1
ATOM 692 C CA . LEU A 1 92 ? 9.294 -5.978 4.981 1.00 95.56 92 LEU A CA 1
ATOM 693 C C . LEU A 1 92 ? 8.178 -5.157 5.618 1.00 95.56 92 LEU A C 1
ATOM 695 O O . LEU A 1 92 ? 7.966 -4.008 5.239 1.00 95.56 92 LEU A O 1
ATOM 699 N N . ILE A 1 93 ? 7.453 -5.745 6.567 1.00 96.31 93 ILE A N 1
ATOM 700 C CA . ILE A 1 93 ? 6.347 -5.087 7.274 1.00 96.31 93 ILE A CA 1
ATOM 701 C C . ILE A 1 93 ? 6.876 -4.499 8.580 1.00 96.31 93 ILE A C 1
ATOM 703 O O . ILE A 1 93 ? 7.527 -5.196 9.357 1.00 96.31 93 ILE A O 1
ATOM 707 N N . ALA A 1 94 ? 6.593 -3.220 8.825 1.00 96.31 94 ALA A N 1
ATOM 708 C CA . ALA A 1 94 ? 6.976 -2.565 10.067 1.00 96.31 94 ALA A CA 1
ATOM 709 C C . ALA A 1 94 ? 6.250 -3.190 11.272 1.00 96.31 94 ALA A C 1
ATOM 711 O O . ALA A 1 94 ? 5.100 -3.630 11.174 1.00 96.31 94 ALA A O 1
ATOM 712 N N . GLU A 1 95 ? 6.919 -3.209 12.424 1.00 94.00 95 GLU A N 1
ATOM 713 C CA . GLU A 1 95 ? 6.371 -3.785 13.651 1.00 94.00 95 GLU A CA 1
ATOM 714 C C . GLU A 1 95 ? 5.028 -3.139 14.036 1.00 94.00 95 GLU A C 1
ATOM 716 O O . GLU A 1 95 ? 4.801 -1.941 13.852 1.00 94.00 95 GLU A O 1
ATOM 721 N N . GLY A 1 96 ? 4.099 -3.956 14.540 1.00 92.31 96 GLY A N 1
ATOM 722 C CA . GLY A 1 96 ? 2.775 -3.502 14.970 1.00 92.31 96 GLY A CA 1
ATOM 723 C C . GLY A 1 96 ? 1.819 -3.112 13.834 1.00 92.31 96 GLY A C 1
ATOM 724 O O . GLY A 1 96 ? 0.670 -2.760 14.107 1.00 92.31 96 GLY A O 1
ATOM 725 N N . LYS A 1 97 ? 2.233 -3.186 12.562 1.00 91.62 97 LYS A N 1
ATOM 726 C CA . LYS A 1 97 ? 1.341 -2.946 11.419 1.00 91.62 97 LYS A CA 1
ATOM 727 C C . LYS A 1 97 ? 0.584 -4.220 11.050 1.00 91.62 97 LYS A C 1
ATOM 729 O O . LYS A 1 97 ? 1.123 -5.319 11.112 1.00 91.62 97 LYS A O 1
ATOM 734 N N . GLY A 1 98 ? -0.685 -4.077 10.666 1.00 90.44 98 GLY A N 1
ATOM 735 C CA . GLY A 1 98 ? -1.555 -5.207 10.333 1.00 90.44 98 GLY A CA 1
ATOM 736 C C . GLY A 1 98 ? -1.148 -5.872 9.012 1.00 90.44 98 GLY A C 1
ATOM 737 O O . GLY A 1 98 ? -1.449 -5.317 7.954 1.00 90.44 98 GLY A O 1
ATOM 738 N N . PRO A 1 99 ? -0.538 -7.073 9.015 1.00 92.62 99 PRO A N 1
ATOM 739 C CA . PRO A 1 99 ? 0.057 -7.629 7.801 1.00 92.62 99 PRO A CA 1
ATOM 740 C C . PRO A 1 99 ? -0.989 -7.996 6.742 1.00 92.62 99 PRO A C 1
ATOM 742 O O . PRO A 1 99 ? -0.738 -7.879 5.549 1.00 92.62 99 PRO A O 1
ATOM 745 N N . ARG A 1 100 ? -2.199 -8.388 7.162 1.00 94.06 100 ARG A N 1
ATOM 746 C CA . ARG A 1 100 ? -3.256 -8.844 6.245 1.00 94.06 100 ARG A CA 1
ATOM 747 C C . ARG A 1 100 ? -3.727 -7.756 5.279 1.00 94.06 100 ARG A C 1
ATOM 749 O O . ARG A 1 100 ? -3.836 -8.023 4.089 1.00 94.06 100 ARG A O 1
ATOM 756 N N . ILE A 1 101 ? -4.000 -6.548 5.777 1.00 95.31 101 ILE A N 1
ATOM 757 C CA . ILE A 1 101 ? -4.473 -5.443 4.927 1.00 95.31 101 ILE A CA 1
ATOM 758 C C . ILE A 1 101 ? -3.361 -4.939 4.000 1.00 95.31 101 ILE A C 1
ATOM 760 O O . ILE A 1 101 ? -3.628 -4.609 2.850 1.00 95.31 101 ILE A O 1
ATOM 764 N N . ILE A 1 102 ? -2.110 -4.971 4.474 1.00 96.50 102 ILE A N 1
ATOM 765 C CA . ILE A 1 102 ? -0.923 -4.644 3.677 1.00 96.50 102 ILE A CA 1
ATOM 766 C C . ILE A 1 102 ? -0.764 -5.636 2.523 1.00 96.50 102 ILE A C 1
ATOM 768 O O . ILE A 1 102 ? -0.651 -5.214 1.378 1.00 96.50 102 ILE A O 1
ATOM 772 N N . PHE A 1 103 ? -0.815 -6.945 2.789 1.00 96.19 103 PHE A N 1
ATOM 773 C CA . PHE A 1 103 ? -0.746 -7.946 1.722 1.00 96.19 103 PHE A CA 1
ATOM 774 C C . PHE A 1 103 ? -1.922 -7.845 0.752 1.00 96.19 103 PHE A C 1
ATOM 776 O O . PHE A 1 103 ? -1.716 -7.954 -0.453 1.00 96.19 103 PHE A O 1
ATOM 783 N N . GLY A 1 104 ? -3.133 -7.582 1.250 1.00 96.50 104 GLY A N 1
ATOM 784 C CA . GLY A 1 104 ? -4.291 -7.330 0.394 1.00 96.50 104 GLY A CA 1
ATOM 785 C C . GLY A 1 104 ? -4.053 -6.171 -0.578 1.00 96.50 104 GLY A C 1
ATOM 786 O O . GLY A 1 104 ? -4.308 -6.314 -1.771 1.00 96.50 104 GLY A O 1
ATOM 787 N N . LEU A 1 105 ? -3.487 -5.060 -0.092 1.00 96.44 105 LEU A N 1
ATOM 788 C CA . LEU A 1 105 ? -3.106 -3.923 -0.933 1.00 96.44 105 LEU A CA 1
ATOM 789 C C . LEU A 1 105 ? -2.030 -4.296 -1.966 1.00 96.44 105 LEU A C 1
ATOM 791 O O . LEU A 1 105 ? -2.172 -3.956 -3.136 1.00 96.44 105 LEU A O 1
ATOM 795 N N . ILE A 1 106 ? -0.982 -5.018 -1.561 1.00 95.00 106 ILE A N 1
ATOM 796 C CA . ILE A 1 106 ? 0.099 -5.455 -2.464 1.00 95.00 106 ILE A CA 1
ATOM 797 C C . ILE A 1 106 ? -0.452 -6.326 -3.597 1.00 95.00 106 ILE A C 1
ATOM 799 O O . ILE A 1 106 ? -0.147 -6.085 -4.761 1.00 95.00 106 ILE A O 1
ATOM 803 N N . ILE A 1 107 ? -1.308 -7.296 -3.272 1.00 93.81 107 ILE A N 1
ATOM 804 C CA . ILE A 1 107 ? -1.938 -8.177 -4.262 1.00 93.81 107 ILE A CA 1
ATOM 805 C C . ILE A 1 107 ? -2.856 -7.376 -5.194 1.00 93.81 107 ILE A C 1
ATOM 807 O O . ILE A 1 107 ? -2.867 -7.615 -6.399 1.00 93.81 107 ILE A O 1
ATOM 811 N N . ALA A 1 108 ? -3.610 -6.404 -4.673 1.00 94.38 108 ALA A N 1
ATOM 812 C CA . ALA A 1 108 ? -4.449 -5.544 -5.505 1.00 94.38 108 ALA A CA 1
ATOM 813 C C . ALA A 1 108 ? -3.619 -4.727 -6.507 1.00 94.38 108 ALA A C 1
ATOM 815 O O . ALA A 1 108 ? -3.968 -4.665 -7.687 1.00 94.38 108 ALA A O 1
ATOM 816 N N . ILE A 1 109 ? -2.497 -4.156 -6.058 1.00 91.56 109 ILE A N 1
ATOM 817 C CA . ILE A 1 109 ? -1.537 -3.461 -6.924 1.00 91.56 109 ILE A CA 1
ATOM 818 C C . ILE A 1 109 ? -1.006 -4.417 -7.993 1.00 91.56 109 ILE A C 1
ATOM 820 O O . ILE A 1 109 ? -1.024 -4.066 -9.169 1.00 91.56 109 ILE A O 1
ATOM 824 N N . ASP A 1 110 ? -0.597 -5.624 -7.605 1.00 89.44 110 ASP A N 1
ATOM 825 C CA . ASP A 1 110 ? -0.068 -6.643 -8.513 1.00 89.44 110 ASP A CA 1
ATOM 826 C C . ASP A 1 110 ? -1.071 -7.033 -9.614 1.00 89.44 110 ASP A C 1
ATOM 828 O O . ASP A 1 110 ? -0.739 -7.071 -10.801 1.00 89.44 110 ASP A O 1
ATOM 832 N N . ILE A 1 111 ? -2.339 -7.232 -9.241 1.00 89.69 111 ILE A N 1
ATOM 833 C CA . ILE A 1 111 ? -3.434 -7.506 -10.181 1.00 89.69 111 ILE A CA 1
ATOM 834 C C . ILE A 1 111 ? -3.622 -6.346 -11.164 1.00 89.69 111 ILE A C 1
ATOM 836 O O . ILE A 1 111 ? -3.882 -6.578 -12.348 1.00 89.69 111 ILE A O 1
ATOM 840 N N . LEU A 1 112 ? -3.534 -5.102 -10.688 1.00 88.31 112 LEU A N 1
ATOM 841 C CA . LEU A 1 112 ? -3.704 -3.916 -11.524 1.00 88.31 112 LEU A CA 1
ATOM 842 C C . LEU A 1 112 ? -2.505 -3.702 -12.463 1.00 88.31 112 LEU A C 1
ATOM 844 O O . LEU A 1 112 ? -2.701 -3.313 -13.611 1.00 88.31 112 LEU A O 1
ATOM 848 N N . THR A 1 113 ? -1.276 -4.008 -12.037 1.00 83.31 113 THR A N 1
ATOM 849 C CA . THR A 1 113 ? -0.071 -3.816 -12.863 1.00 83.31 113 THR A CA 1
ATOM 850 C C . THR A 1 113 ? 0.176 -4.927 -13.878 1.00 83.31 113 THR A C 1
ATOM 852 O O . THR A 1 113 ? 0.719 -4.652 -14.950 1.00 83.31 113 THR A O 1
ATOM 855 N N . HIS A 1 114 ? -0.243 -6.163 -13.597 1.00 77.69 114 HIS A N 1
ATOM 856 C CA . HIS A 1 114 ? -0.002 -7.313 -14.477 1.00 77.69 114 HIS A CA 1
ATOM 857 C C . HIS A 1 114 ? -1.115 -7.586 -15.500 1.00 77.69 114 HIS A C 1
ATOM 859 O O . HIS A 1 114 ? -0.963 -8.458 -16.367 1.00 77.69 114 HIS A O 1
ATOM 865 N N . LYS A 1 115 ? -2.213 -6.817 -15.490 1.00 62.66 115 LYS A N 1
ATOM 866 C CA . LYS A 1 115 ? -3.271 -6.910 -16.511 1.00 62.66 115 LYS A CA 1
ATOM 867 C C . LYS A 1 115 ? -2.819 -6.316 -17.853 1.00 62.66 115 LYS A C 1
ATOM 869 O O . LYS A 1 115 ? -3.106 -5.181 -18.212 1.00 62.66 115 LYS A O 1
ATOM 874 N N . GLY A 1 116 ? -2.112 -7.162 -18.593 1.00 44.75 116 GLY A N 1
ATOM 875 C CA . GLY A 1 116 ? -1.619 -6.973 -19.961 1.00 44.75 116 GLY A CA 1
ATOM 876 C C . GLY A 1 116 ? -0.954 -8.234 -20.536 1.00 44.75 116 GLY A C 1
ATOM 877 O O . GLY A 1 116 ? -0.735 -8.312 -21.739 1.00 44.75 116 GLY A O 1
ATOM 878 N N . LYS A 1 117 ? -0.678 -9.241 -19.693 1.00 42.56 117 LYS A N 1
ATOM 879 C CA . LYS A 1 117 ? -0.265 -10.588 -20.099 1.00 42.56 117 LYS A CA 1
ATOM 880 C C . LYS A 1 117 ? -1.463 -11.541 -19.981 1.00 42.56 117 LYS A C 1
ATOM 882 O O . LYS A 1 117 ? -1.670 -12.164 -18.943 1.00 42.56 117 LYS A O 1
ATOM 887 N N . ARG A 1 118 ? -2.294 -11.602 -21.016 1.00 39.00 118 ARG A N 1
ATOM 888 C CA . ARG A 1 118 ? -3.141 -12.763 -21.311 1.00 39.00 118 ARG A CA 1
ATOM 889 C C . ARG A 1 118 ? -2.817 -13.219 -22.719 1.00 39.00 118 ARG A C 1
ATOM 891 O O . ARG A 1 118 ? -2.623 -12.318 -23.563 1.00 39.00 118 ARG A O 1
#

Foldseek 3Di:
DDDDDDPPDPDDPDPAAPQWDFQDDPRDTAWIWGAQDDPPDDGIDIDGPDPWDWDWHDDVPQQFIFIDINNHTAWTWHDDPPPPPDPDIDIGGDPPHDVRVVVSVNVSSVVRVPPPDD

pLDDT: mean 80.8, std 18.19, 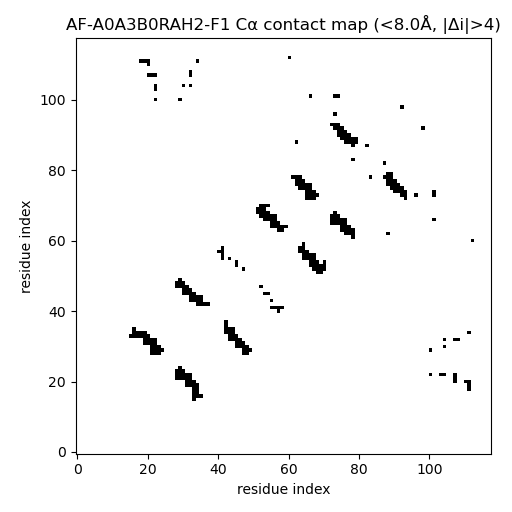range [39.0, 97.88]

Solvent-accessible surface area (backbone atoms only — not comparable to full-atom values): 7454 Å² total; per-residue (Å²): 140,83,83,79,78,85,76,73,77,75,77,76,75,74,82,76,45,99,45,66,41,75,36,68,57,98,94,37,74,56,36,38,38,23,58,45,92,55,86,98,52,72,41,68,48,62,47,52,87,53,103,61,47,61,49,69,50,70,37,72,91,71,39,41,29,34,37,23,50,71,80,40,81,37,32,40,37,35,47,64,94,85,54,81,88,67,93,56,65,49,74,51,65,38,87,94,50,66,62,68,65,53,51,40,51,51,51,46,51,51,57,65,72,54,74,80,80,127

Sequence (118 aa):
MRRAGDAGTPDPPAARGPLHVDVESNGKTLLGIDERRVGLKDRFVIDTPLPAKFDVVGNVWSTRYTITINGDPAAQVMMEPGLVKADTYDVLIAEGKGPRIIFGLIIAIDILTHKGKR

Mean predicted aligned error: 9.36 Å

InterPro domains:
  IPR025659 Tubby-like, C-terminal [SSF54518] (26-112)

Radius of gyration: 17.35 Å; Cα contacts (8 Å, |Δi|>4): 167; chains: 1; bounding box: 64×34×39 Å

Nearest PDB structures (foldseek):
  8tvd-assembly1_E  TM=4.892E-01  e=4.665E-01  Borreliella burgdorferi B31
  6iei-assembly1_A-2  TM=4.205E-01  e=4.176E-01  Borreliella burgdorferi B31
  6iys-assembly1_O-2  TM=4.502E-01  e=1.335E+00  Borreliella burgdorferi B31
  6idc-assembly1_A-2  TM=3.362E-01  e=6.873E-01  Borreliella burgdorferi
  3n6r-assembly1_E  TM=3.169E-01  e=5.953E+00  Ruegeria pomeroyi

Secondary structure (DSSP, 8-state):
-PPPP---PPPPPPPPPSSEEEEEETTEEEEEEEE---TTS--EEEE-SSS--EEEEEETTTTEEEEEETTEEEEEEEPPTT-TTS---EEEEPTTS-HHHHHHHHHHHHHHHHTT--